Protein AF-J9EJH5-F1 (afdb_monomer)

Secondary structure (DSSP, 8-state):
-HHHHHHHHHHHHHHHHHHHT-----TT-SS--SS--SS-HHHHHHHHHHHHHHHHHHHTT-TTSSSTTS--HHHHHHHHHHHHHHHHTTTTT-PPP----TTTT-SS------HHHHHHHTT------TT----------

Solvent-accessible surface area (backbone atoms only — not comparable to full-atom values): 9315 Å² total; per-residue (Å²): 112,72,68,61,50,52,54,50,50,58,53,49,54,50,56,53,44,62,65,73,68,57,80,52,91,49,97,85,49,93,74,55,57,95,69,87,58,99,62,63,61,72,59,51,54,50,46,53,53,57,51,46,53,53,48,54,53,54,58,63,70,53,47,76,56,86,54,96,88,32,54,66,55,68,60,52,50,53,51,50,53,52,52,52,48,42,46,69,59,75,43,50,92,63,72,79,83,92,67,84,59,97,59,73,87,56,94,72,85,78,83,86,64,56,80,73,57,45,70,69,50,82,76,63,72,72,92,78,57,95,85,58,82,87,79,84,81,82,81,81,130

Nearest PDB structures (foldseek):
  4rdq-assembly1_A  TM=9.209E-01  e=1.100E-08  Gallus gallus
  5t5n-assembly1_A  TM=9.212E-01  e=5.556E-08  Gallus gallus
  9ctq-assembly1_D  TM=9.118E-01  e=2.030E-07  Homo sapiens
  8d1e-assembly1_D  TM=9.282E-01  e=2.230E-06  Homo sapiens

Radius of gyration: 32.33 Å; Cα contacts (8 Å, |Δi|>4): 39; chains: 1; bounding box: 58×34×91 Å

InterPro domains:
  IPR000615 Bestrophin [PTHR10736] (1-136)
  IPR021134 Bestrophin-like [PF01062] (1-90)

Foldseek 3Di:
DVLVVLVVVLVVVVVVVVVVVDQDPDPPDPDHDPDDDVDPVVSVVVNCVSVVVNVVVVCVVCLCDDDPNHDPVVVVVVVCVVVVCCCVPVVPPDDPDDDQDPCNPPPDDDDDDDPVVVVVVPPDPDCPDPPDDDDDDDDDD

Sequence (141 aa):
MYPQLIVLAVHTYFLVGAIARQFITSENAKNKSTLDMYLPVMTIIQFVFYMGWLKVAEAMLNPFGED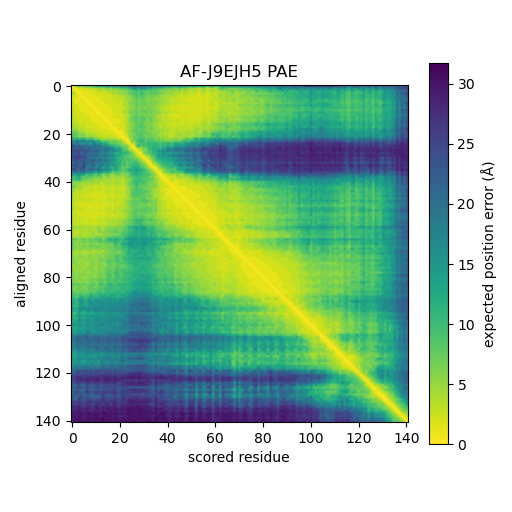DDDFECNFLLDKNLSVGITIVDDGCNKIPALLKDVFWSETQIEPLYSAESARGEYRLSGLTGSTQTFSMNFVFY

Structure (mmCIF, N/CA/C/O backbone):
data_AF-J9EJH5-F1
#
_entry.id   AF-J9EJH5-F1
#
loop_
_atom_site.group_PDB
_atom_site.id
_atom_site.type_symbol
_atom_site.label_atom_id
_atom_site.label_alt_id
_atom_site.label_comp_id
_atom_site.label_asym_id
_atom_site.label_entity_id
_atom_site.label_seq_id
_atom_site.pdbx_PDB_ins_code
_atom_site.Cartn_x
_atom_site.Cartn_y
_atom_site.Cartn_z
_atom_site.occupancy
_atom_site.B_iso_or_equiv
_atom_site.auth_seq_id
_atom_site.auth_comp_id
_atom_site.auth_asym_id
_atom_site.auth_atom_id
_atom_site.pdbx_PDB_model_num
ATOM 1 N N . MET A 1 1 ? -7.673 10.297 -18.592 1.00 79.12 1 MET A N 1
ATOM 2 C CA . MET A 1 1 ? -6.617 10.918 -19.425 1.00 79.12 1 MET A CA 1
ATOM 3 C C . MET A 1 1 ? -5.244 10.915 -18.751 1.00 79.12 1 MET A C 1
ATOM 5 O O . MET A 1 1 ? -4.304 10.449 -19.375 1.00 79.12 1 MET A O 1
ATOM 9 N N . TYR A 1 2 ? -5.100 11.382 -17.501 1.00 87.75 2 TYR A N 1
ATOM 10 C CA . TYR A 1 2 ? -3.784 11.497 -16.841 1.00 87.75 2 TYR A CA 1
ATOM 11 C C . TYR A 1 2 ? -3.050 10.153 -16.598 1.00 87.75 2 TYR A C 1
ATOM 13 O O . TYR A 1 2 ? -1.918 10.036 -17.064 1.00 87.75 2 TYR A O 1
ATOM 21 N N . PRO A 1 3 ? -3.668 9.099 -16.017 1.00 88.62 3 PRO A N 1
ATOM 22 C CA . PRO A 1 3 ? -2.977 7.813 -15.827 1.00 88.62 3 PRO A CA 1
ATOM 23 C C . PRO A 1 3 ? -2.596 7.145 -17.153 1.00 88.62 3 PRO A C 1
ATOM 25 O O . PRO A 1 3 ? -1.492 6.637 -17.317 1.00 88.62 3 PRO A O 1
ATOM 28 N N . GLN A 1 4 ? -3.489 7.230 -18.142 1.00 91.25 4 GLN A N 1
ATOM 29 C CA . GLN A 1 4 ? -3.271 6.687 -19.486 1.00 91.25 4 GLN A CA 1
ATOM 30 C C . GLN A 1 4 ? -2.053 7.322 -20.172 1.00 91.25 4 GLN A C 1
ATOM 32 O O . GLN A 1 4 ? -1.289 6.618 -20.826 1.00 91.25 4 GLN A O 1
ATOM 37 N N . LEU A 1 5 ? -1.845 8.635 -20.002 1.00 93.94 5 LEU A N 1
ATOM 38 C CA . LEU A 1 5 ? -0.694 9.339 -20.568 1.00 93.94 5 LEU A CA 1
ATOM 39 C C . LEU A 1 5 ? 0.624 8.880 -19.931 1.00 93.94 5 LEU A C 1
ATOM 41 O O . LEU A 1 5 ? 1.603 8.674 -20.643 1.00 93.94 5 LEU A O 1
ATOM 45 N N . ILE A 1 6 ? 0.646 8.699 -18.608 1.00 92.44 6 ILE A N 1
ATOM 46 C CA . ILE A 1 6 ? 1.840 8.254 -17.875 1.00 92.44 6 ILE A CA 1
ATOM 47 C C . ILE A 1 6 ? 2.208 6.826 -18.278 1.00 92.44 6 ILE A C 1
ATOM 49 O O . ILE A 1 6 ? 3.357 6.566 -18.633 1.00 92.44 6 ILE A O 1
ATOM 53 N N . VAL A 1 7 ? 1.226 5.920 -18.299 1.00 93.31 7 VAL A N 1
ATOM 54 C CA . VAL A 1 7 ? 1.421 4.533 -18.741 1.00 93.31 7 VAL A CA 1
ATOM 55 C C . VAL A 1 7 ? 1.966 4.511 -20.170 1.00 93.31 7 VAL A C 1
ATOM 57 O O . VAL A 1 7 ? 2.984 3.869 -20.423 1.00 93.31 7 VAL A O 1
ATOM 60 N N . LEU A 1 8 ? 1.362 5.270 -21.090 1.00 94.62 8 LEU A N 1
ATOM 61 C CA . LEU A 1 8 ? 1.818 5.354 -22.478 1.00 94.62 8 LEU A CA 1
ATOM 62 C C . LEU A 1 8 ? 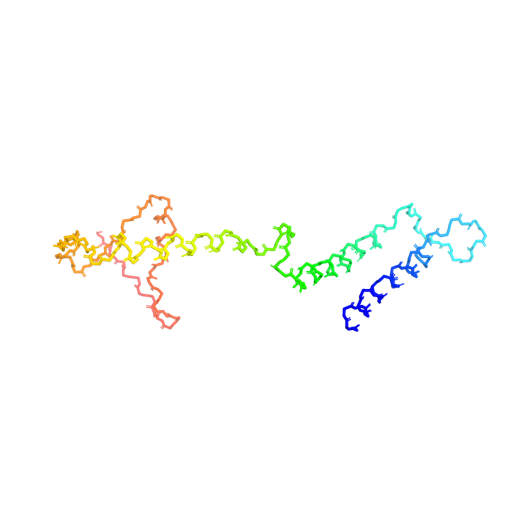3.251 5.896 -22.594 1.00 94.62 8 LEU A C 1
ATOM 64 O O . LEU A 1 8 ? 4.048 5.349 -23.356 1.00 94.62 8 LEU A O 1
ATOM 68 N N . ALA A 1 9 ? 3.593 6.949 -21.848 1.00 94.50 9 ALA A N 1
ATOM 69 C CA . ALA A 1 9 ? 4.919 7.561 -21.880 1.00 94.50 9 ALA A CA 1
ATOM 70 C C . ALA A 1 9 ? 6.012 6.586 -21.413 1.00 94.50 9 ALA A C 1
ATOM 72 O O . ALA A 1 9 ? 7.017 6.417 -22.107 1.00 94.50 9 ALA A O 1
ATOM 73 N N . VAL A 1 10 ? 5.795 5.896 -20.288 1.00 94.25 10 VAL A N 1
ATOM 74 C CA . VAL A 1 10 ? 6.750 4.917 -19.744 1.00 94.25 10 VAL A CA 1
ATOM 75 C C . VAL A 1 10 ? 6.914 3.730 -20.699 1.00 94.25 10 VAL A C 1
ATOM 77 O O . VAL A 1 10 ? 8.041 3.344 -21.014 1.00 94.25 10 VAL A O 1
ATOM 80 N N . HIS A 1 11 ? 5.817 3.199 -21.248 1.00 94.12 11 HIS A N 1
ATOM 81 C CA . HIS A 1 11 ? 5.882 2.079 -22.194 1.00 94.12 11 HIS A CA 1
ATOM 82 C C . HIS A 1 11 ? 6.568 2.469 -23.509 1.00 94.12 11 HIS A C 1
ATOM 84 O O . HIS A 1 11 ? 7.376 1.704 -24.033 1.00 94.12 11 HIS A O 1
ATOM 90 N N . THR A 1 12 ? 6.316 3.676 -24.024 1.00 94.62 12 THR A N 1
ATOM 91 C CA . THR A 1 12 ? 6.946 4.161 -25.263 1.00 94.62 12 THR A CA 1
ATOM 92 C C . THR A 1 12 ? 8.444 4.409 -25.071 1.00 94.62 12 THR A C 1
ATOM 94 O O . THR A 1 12 ? 9.239 4.055 -25.942 1.00 94.62 12 THR A O 1
ATOM 97 N N . TYR A 1 13 ? 8.853 4.951 -23.916 1.00 93.25 13 TYR A N 1
ATOM 98 C CA . TYR A 1 13 ? 10.265 5.122 -23.561 1.00 93.25 13 TYR A CA 1
ATOM 99 C C . TYR A 1 13 ? 11.023 3.791 -23.614 1.00 93.25 13 TYR A C 1
ATOM 101 O O . TYR A 1 13 ? 12.092 3.708 -24.225 1.00 93.25 13 TYR A O 1
ATOM 109 N N . PHE A 1 14 ? 10.450 2.732 -23.036 1.00 92.88 14 PHE A N 1
ATOM 110 C CA . PHE A 1 14 ? 11.069 1.409 -23.054 1.00 92.88 14 PHE A CA 1
ATOM 111 C C . PHE A 1 14 ? 10.970 0.704 -24.404 1.00 92.88 14 PHE A C 1
ATOM 113 O O . PHE A 1 14 ? 11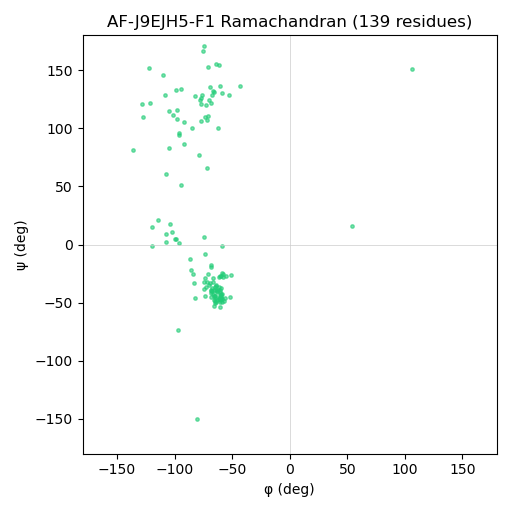.916 0.013 -24.767 1.00 92.88 14 PHE A O 1
ATOM 120 N N . LEU A 1 15 ? 9.909 0.922 -25.185 1.00 93.06 15 LEU A N 1
ATOM 121 C CA . LEU A 1 15 ? 9.796 0.396 -26.549 1.00 93.06 15 LEU A CA 1
ATOM 122 C C . LEU A 1 15 ? 10.923 0.929 -27.446 1.00 93.06 15 LEU A C 1
ATOM 124 O O . LEU A 1 15 ? 11.627 0.159 -28.098 1.00 93.06 15 LEU A O 1
ATOM 128 N N . VAL A 1 16 ? 11.134 2.248 -27.443 1.00 93.56 16 VAL A N 1
ATOM 129 C CA . VAL A 1 16 ? 12.219 2.881 -28.207 1.00 93.56 16 VAL A CA 1
ATOM 130 C C . VAL A 1 16 ? 13.579 2.501 -27.618 1.00 93.56 16 VAL A C 1
ATOM 132 O O . VAL A 1 16 ? 14.502 2.171 -28.362 1.00 93.56 16 VAL A O 1
ATOM 135 N N . GLY A 1 17 ? 13.704 2.486 -26.288 1.00 87.94 17 GLY A N 1
ATOM 136 C CA . GLY A 1 17 ? 14.926 2.092 -25.587 1.00 87.94 17 GLY A CA 1
ATOM 137 C C . GLY A 1 17 ? 15.354 0.649 -25.864 1.00 87.94 17 GLY A C 1
ATOM 138 O O . GLY A 1 17 ? 16.549 0.395 -26.004 1.00 87.94 17 GLY A O 1
ATOM 139 N N . ALA A 1 18 ? 14.405 -0.278 -26.007 1.00 86.75 18 ALA A N 1
ATOM 140 C CA . ALA A 1 18 ? 14.672 -1.679 -26.318 1.00 86.75 18 ALA A CA 1
ATOM 141 C C . ALA A 1 18 ? 15.316 -1.854 -27.697 1.00 86.75 18 ALA A C 1
ATOM 143 O O . ALA A 1 18 ? 16.174 -2.716 -27.844 1.00 86.75 18 ALA A O 1
ATOM 144 N N . ILE A 1 19 ? 14.955 -1.023 -28.680 1.00 86.88 19 ILE A N 1
ATOM 145 C CA . ILE A 1 19 ? 15.559 -1.035 -30.021 1.00 86.88 19 ILE A CA 1
ATOM 146 C C . ILE A 1 19 ? 16.879 -0.252 -30.018 1.00 86.88 19 ILE A C 1
ATOM 148 O O . ILE A 1 19 ? 17.889 -0.722 -30.534 1.00 86.88 19 ILE A O 1
ATOM 152 N N . ALA A 1 20 ? 16.891 0.936 -29.409 1.00 85.88 20 ALA A N 1
ATOM 153 C CA . ALA A 1 20 ? 18.026 1.855 -29.456 1.00 85.88 20 ALA A CA 1
ATOM 154 C C . ALA A 1 20 ? 19.242 1.392 -28.637 1.00 85.88 20 ALA A C 1
ATOM 156 O O . ALA A 1 20 ? 20.361 1.808 -28.925 1.00 85.88 20 ALA A O 1
ATOM 157 N N . ARG A 1 21 ? 19.040 0.561 -27.606 1.00 82.75 21 ARG A N 1
ATOM 158 C CA . ARG A 1 21 ? 20.103 0.096 -26.696 1.00 82.75 21 ARG A CA 1
ATOM 159 C C . ARG A 1 21 ? 20.554 -1.341 -26.960 1.00 82.75 21 ARG A C 1
ATOM 161 O O . ARG A 1 21 ? 21.164 -1.950 -26.085 1.00 82.75 21 ARG A O 1
ATOM 168 N N . GLN A 1 22 ? 20.255 -1.883 -28.141 1.00 82.00 22 GLN A N 1
ATOM 169 C CA . GLN A 1 22 ? 20.838 -3.146 -28.594 1.00 82.00 22 GLN A CA 1
ATOM 170 C C . GLN A 1 22 ? 22.333 -2.961 -28.881 1.00 82.00 22 GLN A C 1
ATOM 172 O O . GLN A 1 22 ? 22.734 -1.990 -29.528 1.00 82.00 22 GLN A O 1
ATOM 177 N N . PHE A 1 23 ? 23.163 -3.899 -28.425 1.00 75.12 23 PHE A N 1
ATOM 178 C CA . PHE A 1 23 ? 24.583 -3.919 -28.767 1.00 75.12 23 PHE A CA 1
ATOM 179 C C . PHE A 1 23 ? 24.759 -4.476 -30.186 1.00 75.12 23 PHE A C 1
ATOM 181 O O . PHE A 1 23 ? 24.276 -5.560 -30.504 1.00 75.12 23 PHE A O 1
ATOM 188 N N . ILE A 1 24 ? 25.415 -3.717 -31.069 1.00 70.31 24 ILE A N 1
ATOM 189 C CA . ILE A 1 24 ? 25.636 -4.120 -32.465 1.00 70.31 24 ILE A CA 1
ATOM 190 C C . ILE A 1 24 ? 26.981 -4.856 -32.569 1.00 70.31 24 ILE A C 1
ATOM 192 O O . ILE A 1 24 ? 28.039 -4.224 -32.573 1.00 70.31 24 ILE A O 1
ATOM 196 N N . THR A 1 25 ? 26.934 -6.183 -32.712 1.00 64.31 25 THR A N 1
ATOM 197 C CA . THR A 1 25 ? 28.105 -7.073 -32.881 1.00 64.31 25 THR A CA 1
ATOM 198 C C . THR A 1 25 ? 28.397 -7.346 -34.367 1.00 64.31 25 THR A C 1
ATOM 200 O O . THR A 1 25 ? 28.487 -8.489 -34.804 1.00 64.31 25 THR A O 1
ATOM 203 N N . SER A 1 26 ? 28.502 -6.305 -35.201 1.00 62.50 26 SER A N 1
ATOM 204 C CA . SER A 1 26 ? 28.870 -6.463 -36.622 1.00 62.50 26 SER A CA 1
ATOM 205 C C . SER A 1 26 ? 30.289 -5.954 -36.879 1.00 62.50 26 SER A C 1
ATOM 207 O O . SER A 1 26 ? 30.611 -4.821 -36.524 1.00 62.50 26 SER A O 1
ATOM 209 N N . GLU A 1 27 ? 31.132 -6.771 -37.523 1.00 60.69 27 GLU A N 1
ATOM 210 C CA . GLU A 1 27 ? 32.540 -6.446 -37.825 1.00 60.69 27 GLU A CA 1
ATOM 211 C C . GLU A 1 27 ? 32.719 -5.182 -38.687 1.00 60.69 27 GLU A C 1
ATOM 213 O O . GLU A 1 27 ? 33.751 -4.527 -38.587 1.00 60.69 27 GLU A O 1
ATOM 218 N N . ASN A 1 28 ? 31.705 -4.794 -39.472 1.00 60.97 28 ASN A N 1
ATOM 219 C CA . ASN A 1 28 ? 31.743 -3.639 -40.381 1.00 60.97 28 ASN A CA 1
ATOM 220 C C . ASN A 1 28 ? 30.904 -2.433 -39.903 1.00 60.97 28 ASN A C 1
ATOM 222 O O . ASN A 1 28 ? 30.699 -1.479 -40.658 1.00 60.97 28 ASN A O 1
ATOM 226 N N . ALA A 1 29 ? 30.380 -2.450 -38.671 1.00 62.28 29 ALA A N 1
ATOM 227 C CA . ALA A 1 29 ? 29.560 -1.353 -38.156 1.00 62.28 29 ALA A CA 1
ATOM 228 C C . ALA A 1 29 ? 30.416 -0.191 -37.618 1.00 62.28 29 ALA A C 1
ATOM 230 O O . ALA A 1 29 ? 31.259 -0.372 -36.743 1.00 62.28 29 ALA A O 1
ATOM 231 N N . LYS A 1 30 ? 30.138 1.037 -38.088 1.00 59.34 30 LYS A N 1
ATOM 232 C CA . LYS A 1 30 ? 30.798 2.278 -37.620 1.00 59.34 30 LYS A CA 1
ATOM 233 C C . LYS A 1 30 ? 30.608 2.557 -36.119 1.00 59.34 30 LYS A C 1
ATOM 235 O O . LYS A 1 30 ? 31.470 3.187 -35.521 1.00 59.34 30 LYS A O 1
ATOM 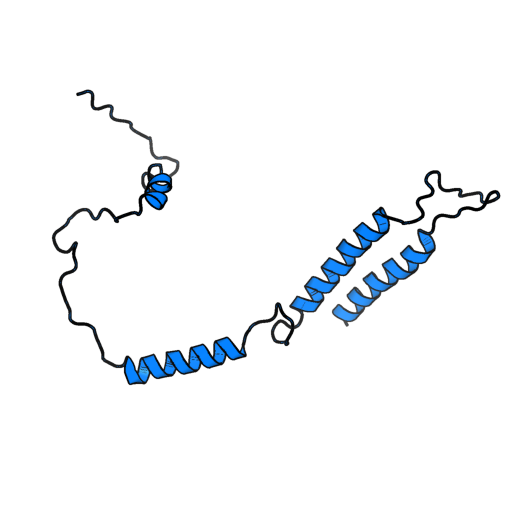240 N N . ASN A 1 31 ? 29.513 2.079 -35.521 1.00 61.50 31 ASN A N 1
ATOM 241 C CA . ASN A 1 31 ? 29.185 2.242 -34.098 1.00 61.50 31 ASN A CA 1
ATOM 242 C C . ASN A 1 31 ? 29.361 0.917 -33.345 1.00 61.50 31 ASN A C 1
ATOM 244 O O . ASN A 1 31 ? 28.402 0.363 -32.806 1.00 61.50 31 ASN A O 1
ATOM 248 N N . LYS A 1 32 ? 30.581 0.374 -33.349 1.00 60.97 32 LYS A N 1
ATOM 249 C CA . LYS A 1 32 ? 30.910 -0.817 -32.562 1.00 60.97 32 LYS A CA 1
ATOM 250 C C . LYS A 1 32 ? 30.916 -0.452 -31.076 1.00 60.97 32 LYS A C 1
ATOM 252 O O . LYS A 1 32 ? 31.636 0.459 -30.668 1.00 60.97 32 LYS A O 1
ATOM 257 N N . SER A 1 33 ? 30.123 -1.157 -30.271 1.00 61.72 33 SER A N 1
ATOM 258 C CA . SER A 1 33 ? 30.182 -1.008 -28.814 1.00 61.72 33 SER A CA 1
ATOM 259 C C . SER A 1 33 ? 31.540 -1.504 -28.314 1.00 61.72 33 SER A C 1
ATOM 261 O O . SER A 1 33 ? 31.980 -2.591 -28.686 1.00 61.72 33 SER A O 1
ATOM 263 N N . THR A 1 34 ? 32.220 -0.715 -27.480 1.00 59.38 34 THR A N 1
ATOM 264 C CA . THR A 1 34 ? 33.491 -1.102 -26.838 1.00 59.38 34 THR A CA 1
ATOM 265 C C . THR A 1 34 ? 33.310 -2.213 -25.806 1.00 59.38 34 THR A C 1
ATOM 267 O O . THR A 1 34 ? 34.271 -2.899 -25.468 1.00 59.38 34 THR A O 1
ATOM 270 N N . LEU A 1 35 ? 32.080 -2.399 -25.324 1.00 59.12 35 LEU A N 1
ATOM 271 C CA . LEU A 1 35 ? 31.698 -3.400 -24.343 1.00 59.12 35 LEU A CA 1
ATOM 272 C C . LEU A 1 35 ? 30.513 -4.187 -24.914 1.00 59.12 35 LEU A C 1
ATOM 274 O O . LEU A 1 35 ? 29.423 -3.637 -25.085 1.00 59.12 35 LEU A O 1
ATOM 278 N N . ASP A 1 36 ? 30.759 -5.447 -25.273 1.00 61.72 36 ASP A N 1
ATOM 279 C CA . ASP A 1 36 ? 29.745 -6.376 -25.776 1.00 61.72 36 ASP A CA 1
ATOM 280 C C . ASP A 1 36 ? 29.255 -7.228 -24.603 1.00 61.72 36 ASP A C 1
ATOM 282 O O . ASP A 1 36 ? 29.895 -8.199 -24.195 1.00 61.72 36 ASP A O 1
ATOM 286 N N . MET A 1 37 ? 28.167 -6.787 -23.975 1.00 64.44 37 MET A N 1
ATOM 287 C CA . MET A 1 37 ? 27.496 -7.552 -22.934 1.00 64.44 37 MET A CA 1
ATOM 288 C C . MET A 1 37 ? 26.225 -8.128 -23.547 1.00 64.44 37 MET A C 1
ATOM 290 O O . MET A 1 37 ? 25.313 -7.378 -23.881 1.00 64.44 37 MET A O 1
ATOM 294 N N . TYR A 1 38 ? 26.147 -9.458 -23.650 1.00 71.25 38 TYR A N 1
ATOM 295 C CA . TYR A 1 38 ? 24.973 -10.173 -24.179 1.00 71.25 38 TYR A CA 1
ATOM 296 C C . TYR A 1 38 ? 23.657 -9.744 -23.500 1.00 71.25 38 TYR A C 1
ATOM 298 O O . TYR A 1 38 ? 22.583 -9.815 -24.090 1.00 71.25 38 TYR A O 1
ATOM 306 N N . LEU A 1 39 ? 23.746 -9.263 -22.256 1.00 75.88 39 LEU A N 1
ATOM 307 C CA . LEU A 1 39 ? 22.625 -8.782 -21.462 1.00 75.88 39 LEU A CA 1
ATOM 308 C C . LEU A 1 39 ? 22.833 -7.311 -21.047 1.00 75.88 39 LEU A C 1
ATOM 310 O O . LEU A 1 39 ? 23.800 -7.012 -20.349 1.00 75.88 39 LEU A O 1
ATOM 314 N N . PRO A 1 40 ? 21.934 -6.370 -21.392 1.00 82.94 40 PRO A N 1
ATOM 315 C CA . PRO A 1 40 ? 22.091 -4.958 -21.044 1.00 82.94 40 PRO A CA 1
ATOM 316 C C . PRO A 1 40 ? 21.710 -4.683 -19.576 1.00 82.94 40 PRO A C 1
ATOM 318 O O . PRO A 1 40 ? 20.648 -4.128 -19.290 1.00 82.94 40 PRO A O 1
ATOM 321 N N . VAL A 1 41 ? 22.596 -5.036 -18.634 1.00 85.31 41 VAL A N 1
ATOM 322 C CA . VAL A 1 41 ? 22.366 -4.938 -17.173 1.00 85.31 41 VAL A CA 1
ATOM 323 C C . VAL A 1 41 ? 21.882 -3.547 -16.742 1.00 85.31 41 VAL A C 1
ATOM 325 O O . VAL A 1 41 ? 20.902 -3.433 -16.011 1.00 85.31 41 VAL A O 1
ATOM 328 N N . MET A 1 42 ? 22.505 -2.474 -17.239 1.00 85.50 42 MET A N 1
ATOM 329 C CA . MET A 1 42 ? 22.114 -1.103 -16.874 1.00 85.50 42 MET A CA 1
ATOM 330 C C . MET A 1 42 ? 20.703 -0.734 -17.350 1.00 85.50 42 MET A C 1
ATOM 332 O O . MET A 1 42 ? 19.969 -0.049 -16.639 1.00 85.50 42 MET A O 1
ATOM 336 N N . THR A 1 43 ? 20.291 -1.211 -18.527 1.00 87.44 43 THR A N 1
ATOM 337 C CA . THR A 1 43 ? 18.933 -0.984 -19.045 1.00 87.44 43 THR A CA 1
ATOM 338 C C . THR A 1 43 ? 17.899 -1.774 -18.247 1.00 87.44 43 THR A C 1
ATOM 340 O O . THR A 1 43 ? 16.811 -1.261 -18.011 1.00 87.44 43 THR A O 1
ATOM 343 N N . ILE A 1 44 ? 18.245 -2.977 -17.777 1.00 90.00 44 ILE A N 1
ATOM 344 C CA . ILE A 1 44 ? 17.375 -3.792 -16.917 1.00 90.00 44 ILE A CA 1
ATOM 345 C C . ILE A 1 44 ? 17.166 -3.118 -15.560 1.00 90.00 44 ILE A C 1
ATOM 347 O O . ILE A 1 44 ? 16.032 -3.009 -15.106 1.00 90.00 44 ILE A O 1
ATOM 351 N N . ILE A 1 45 ? 18.227 -2.596 -14.939 1.00 92.81 45 ILE A N 1
ATOM 352 C CA . ILE A 1 45 ? 18.108 -1.850 -13.678 1.00 92.81 45 ILE A CA 1
ATOM 353 C C . ILE A 1 45 ? 17.198 -0.628 -13.866 1.00 92.81 45 ILE A C 1
ATOM 355 O O . ILE A 1 45 ? 16.283 -0.409 -13.075 1.00 92.81 45 ILE A O 1
ATOM 359 N N . GLN A 1 46 ? 17.391 0.142 -14.943 1.00 91.44 46 GLN A N 1
ATOM 360 C CA . GLN A 1 46 ? 16.512 1.274 -15.258 1.00 91.44 46 GLN A CA 1
ATOM 361 C C . GLN A 1 46 ? 15.060 0.836 -15.484 1.00 91.44 46 GLN A C 1
ATOM 363 O O . GLN A 1 46 ? 14.145 1.506 -15.013 1.00 91.44 46 GLN A O 1
ATOM 368 N N . PHE A 1 47 ? 14.840 -0.288 -16.167 1.00 93.38 47 PHE A N 1
ATOM 369 C CA . PHE A 1 47 ? 13.508 -0.850 -16.365 1.00 93.38 47 PHE A CA 1
ATOM 370 C C . PHE A 1 47 ? 12.819 -1.154 -15.036 1.00 93.38 47 PHE A C 1
ATOM 372 O O . PHE A 1 47 ? 11.703 -0.690 -14.823 1.00 93.38 47 PHE A O 1
ATOM 379 N N . VAL A 1 48 ? 13.501 -1.847 -14.119 1.00 94.88 48 VAL A N 1
ATOM 380 C CA . VAL A 1 48 ? 12.956 -2.170 -12.793 1.00 94.88 48 VAL A CA 1
ATOM 381 C C . VAL A 1 48 ? 12.583 -0.904 -12.021 1.00 94.88 48 VAL A C 1
ATOM 383 O O . VAL A 1 48 ? 11.498 -0.853 -11.455 1.00 94.88 48 VAL A O 1
ATOM 386 N N . PHE A 1 49 ? 13.412 0.143 -12.042 1.00 94.06 49 PHE A N 1
ATOM 387 C CA . PHE A 1 49 ? 13.089 1.391 -11.342 1.00 94.06 49 PHE A CA 1
ATOM 388 C C . PHE A 1 49 ? 11.869 2.114 -11.924 1.00 94.06 49 PHE A C 1
ATOM 390 O O . PHE A 1 49 ? 10.945 2.439 -11.184 1.00 94.06 49 PHE A O 1
ATOM 397 N N . TYR A 1 50 ? 11.837 2.373 -13.234 1.00 93.62 50 TYR A N 1
ATOM 398 C CA . TYR A 1 50 ? 10.747 3.158 -13.826 1.00 93.62 50 TYR A CA 1
ATOM 399 C C . TYR A 1 50 ? 9.436 2.367 -13.936 1.00 93.62 50 TYR A C 1
ATOM 401 O O . TYR A 1 50 ? 8.373 2.933 -13.690 1.00 93.62 50 TYR A O 1
ATOM 409 N N . MET A 1 51 ? 9.486 1.072 -14.270 1.00 94.50 51 MET A N 1
ATOM 410 C CA . MET A 1 51 ? 8.284 0.227 -14.270 1.00 94.50 51 MET A CA 1
ATOM 411 C C . MET A 1 51 ? 7.830 -0.096 -12.852 1.00 94.50 51 MET A C 1
ATOM 413 O O . MET A 1 51 ? 6.631 -0.104 -12.601 1.00 94.50 51 MET A O 1
ATOM 417 N N . GLY A 1 52 ? 8.761 -0.305 -11.920 1.00 94.31 52 GLY A N 1
ATOM 418 C CA . GLY A 1 52 ? 8.444 -0.483 -10.506 1.00 94.31 52 GLY A CA 1
ATOM 419 C C . GLY A 1 52 ? 7.732 0.740 -9.937 1.00 94.31 52 GLY A C 1
ATOM 420 O O . GLY A 1 52 ? 6.678 0.603 -9.328 1.00 94.31 52 GLY A O 1
ATOM 421 N N . TRP A 1 53 ? 8.229 1.948 -10.217 1.00 94.31 53 TRP A N 1
ATOM 422 C CA . TRP A 1 53 ? 7.565 3.176 -9.775 1.00 94.31 53 TRP A CA 1
ATOM 423 C C . TRP A 1 53 ? 6.174 3.347 -10.403 1.00 94.31 53 TRP A C 1
ATOM 425 O O . TRP A 1 53 ? 5.226 3.709 -9.707 1.00 94.31 53 TRP A O 1
ATOM 435 N N . LEU A 1 54 ? 6.018 3.022 -11.693 1.00 94.88 54 LEU A N 1
ATOM 436 C CA . LEU A 1 54 ? 4.705 3.009 -12.341 1.00 94.88 54 LEU A CA 1
ATOM 437 C C . LEU A 1 54 ? 3.748 2.019 -11.659 1.00 94.88 54 LEU A C 1
ATOM 439 O O . LEU A 1 54 ? 2.596 2.365 -11.418 1.00 94.88 54 LEU A O 1
ATOM 443 N N . LYS A 1 55 ? 4.229 0.817 -11.322 1.00 91.81 55 LYS A N 1
ATOM 444 C CA . LYS A 1 55 ? 3.434 -0.235 -10.680 1.00 91.81 55 LYS A CA 1
ATOM 445 C C . LYS A 1 55 ? 3.020 0.116 -9.255 1.00 91.81 55 LYS A C 1
ATOM 447 O O . LYS A 1 55 ? 1.880 -0.141 -8.899 1.00 91.81 55 LYS A O 1
ATOM 452 N N . VAL A 1 56 ? 3.881 0.778 -8.481 1.00 92.81 56 VAL A N 1
ATOM 453 C CA . VAL A 1 56 ? 3.508 1.310 -7.156 1.00 92.81 56 VAL A CA 1
ATOM 454 C C . VAL A 1 56 ? 2.375 2.330 -7.282 1.00 92.81 56 VAL A C 1
ATOM 456 O O . VAL A 1 56 ? 1.406 2.277 -6.533 1.00 92.81 56 VAL A O 1
ATOM 459 N N . ALA A 1 57 ? 2.462 3.245 -8.252 1.00 91.25 57 ALA A N 1
ATOM 460 C CA . ALA A 1 57 ? 1.401 4.224 -8.482 1.00 91.25 57 ALA A CA 1
ATOM 461 C C . ALA A 1 57 ? 0.091 3.576 -8.970 1.00 91.25 57 ALA A C 1
ATOM 463 O O . ALA A 1 57 ? -0.984 4.081 -8.661 1.00 91.25 57 ALA A O 1
ATOM 464 N N . GLU A 1 58 ? 0.181 2.482 -9.730 1.00 90.19 58 GLU A N 1
ATOM 465 C CA . GLU A 1 58 ? -0.971 1.697 -10.187 1.00 90.19 58 GLU A CA 1
ATOM 466 C C . GLU A 1 58 ? -1.651 0.965 -9.022 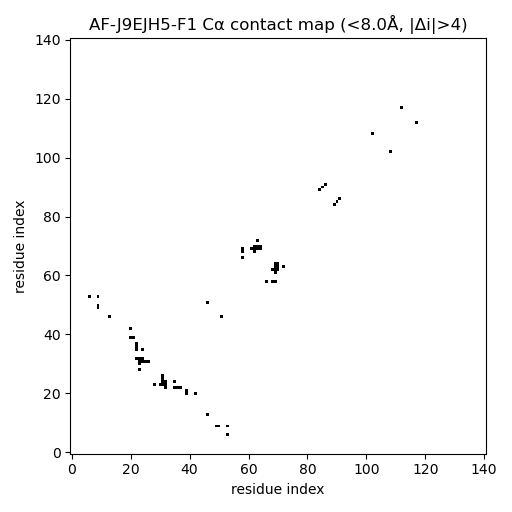1.00 90.19 58 GLU A C 1
ATOM 468 O O . GLU A 1 58 ? -2.865 1.078 -8.893 1.00 90.19 58 GLU A O 1
ATOM 473 N N . ALA A 1 59 ? -0.879 0.325 -8.137 1.00 88.50 59 ALA A N 1
ATOM 474 C CA . ALA A 1 59 ? -1.397 -0.323 -6.929 1.00 88.50 59 ALA A CA 1
ATOM 475 C C . ALA A 1 59 ? -2.109 0.686 -6.008 1.00 88.50 59 ALA A C 1
ATOM 477 O O . ALA A 1 59 ? -3.223 0.468 -5.554 1.00 88.50 59 ALA A O 1
ATOM 478 N N . MET A 1 60 ? -1.531 1.877 -5.819 1.00 87.56 60 MET A N 1
ATOM 479 C CA . MET A 1 60 ? -2.152 2.927 -4.998 1.00 87.56 60 MET A CA 1
ATOM 480 C C . MET A 1 60 ? -3.350 3.626 -5.661 1.00 87.56 60 MET A C 1
ATOM 482 O O . MET A 1 60 ? -4.008 4.448 -5.018 1.00 87.56 60 MET A O 1
ATOM 486 N N . LEU A 1 61 ? -3.624 3.370 -6.945 1.00 89.44 61 LEU A N 1
ATOM 487 C CA . LEU A 1 61 ? -4.713 4.040 -7.655 1.00 89.44 61 LEU A CA 1
ATOM 488 C C . LEU A 1 61 ? -6.084 3.580 -7.145 1.00 89.44 61 LEU A C 1
ATOM 490 O O . LEU A 1 61 ? -7.021 4.381 -7.128 1.00 89.44 61 LEU A O 1
ATOM 494 N N . ASN A 1 62 ? -6.195 2.314 -6.736 1.00 91.06 62 ASN A N 1
ATOM 495 C CA . ASN A 1 62 ? -7.411 1.744 -6.174 1.00 91.06 62 ASN A CA 1
ATOM 496 C C . ASN A 1 62 ? -7.102 0.880 -4.937 1.00 91.06 62 ASN A C 1
ATOM 498 O O . ASN A 1 62 ? -7.110 -0.336 -5.053 1.00 91.06 62 ASN A O 1
ATOM 502 N N . PRO A 1 63 ? -6.927 1.488 -3.751 1.00 90.75 63 PRO A N 1
ATOM 503 C CA . PRO A 1 63 ? -6.540 0.777 -2.527 1.00 90.75 63 PRO A CA 1
ATOM 504 C C . PRO A 1 63 ? -7.673 -0.063 -1.895 1.00 90.75 63 PRO A C 1
ATOM 506 O O . PRO A 1 63 ? -7.555 -0.520 -0.761 1.00 90.75 63 PRO A O 1
ATOM 509 N N . PHE A 1 64 ? -8.822 -0.167 -2.568 1.00 91.69 64 PHE A N 1
ATOM 510 C CA . PHE A 1 64 ? -10.015 -0.902 -2.127 1.00 91.69 64 PHE A CA 1
ATOM 511 C C . PHE A 1 64 ? -10.311 -2.099 -3.043 1.00 91.69 64 PHE A C 1
ATOM 513 O O . PHE A 1 64 ? -11.468 -2.504 -3.172 1.00 91.69 64 PHE A O 1
ATOM 520 N N . GLY A 1 65 ? -9.305 -2.573 -3.778 1.00 89.69 65 GLY A N 1
ATOM 521 C CA . GLY A 1 65 ? -9.408 -3.767 -4.602 1.00 89.69 65 GLY A CA 1
ATOM 522 C C . GLY A 1 65 ? -9.240 -5.052 -3.789 1.00 89.69 65 GLY A C 1
ATOM 523 O O . GLY A 1 65 ? -9.621 -5.130 -2.622 1.00 89.69 65 GLY A O 1
ATOM 524 N N . GLU A 1 66 ? -8.715 -6.071 -4.464 1.00 90.69 66 GLU A N 1
ATOM 525 C CA . GLU A 1 66 ? -8.391 -7.385 -3.898 1.00 90.69 66 GLU A CA 1
ATOM 526 C C . GLU A 1 66 ? -6.887 -7.693 -4.027 1.00 90.69 66 GLU A C 1
ATOM 528 O O . GLU A 1 66 ? -6.491 -8.852 -3.916 1.00 90.69 66 GLU A O 1
ATOM 533 N N . ASP A 1 67 ? -6.050 -6.688 -4.316 1.00 89.56 67 ASP A N 1
ATOM 534 C CA . ASP A 1 67 ? -4.603 -6.886 -4.380 1.00 89.56 67 ASP A CA 1
ATOM 535 C C . ASP A 1 67 ? -4.041 -7.113 -2.963 1.00 89.56 67 ASP A C 1
ATOM 537 O O . ASP A 1 67 ? -4.585 -6.626 -1.974 1.00 89.56 67 ASP A O 1
ATOM 541 N N . ASP A 1 68 ? -2.918 -7.830 -2.855 1.00 89.25 68 ASP A N 1
ATOM 542 C CA . ASP A 1 68 ? -2.333 -8.229 -1.560 1.00 89.25 68 ASP A CA 1
ATOM 543 C C . ASP A 1 68 ? -1.993 -7.039 -0.630 1.00 89.25 68 ASP A C 1
ATOM 545 O O . ASP A 1 68 ? -1.935 -7.199 0.589 1.00 89.25 68 ASP A O 1
ATOM 549 N N . ASP A 1 69 ? -1.751 -5.854 -1.202 1.00 89.56 69 ASP A N 1
ATOM 550 C CA . ASP A 1 69 ? -1.405 -4.619 -0.481 1.00 89.56 69 ASP A CA 1
ATOM 551 C C . ASP A 1 69 ? -2.612 -3.667 -0.287 1.00 89.56 69 ASP A C 1
ATOM 553 O O . ASP A 1 69 ? -2.445 -2.549 0.219 1.00 89.56 69 ASP A O 1
ATOM 557 N N . ASP A 1 70 ? -3.821 -4.075 -0.690 1.00 93.62 70 ASP A N 1
ATOM 558 C CA . ASP A 1 70 ? -5.044 -3.285 -0.524 1.00 93.62 70 ASP A CA 1
ATOM 559 C C . ASP A 1 70 ? -5.560 -3.298 0.922 1.00 93.62 70 ASP A C 1
ATOM 561 O O . ASP A 1 70 ? -5.155 -4.081 1.787 1.00 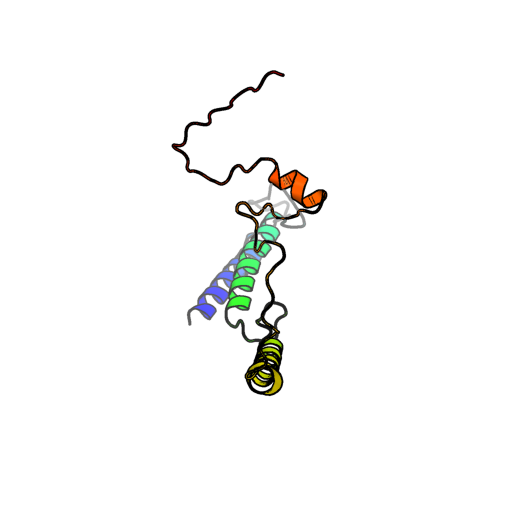93.62 70 ASP A O 1
ATOM 565 N N . PHE A 1 71 ? -6.488 -2.388 1.226 1.00 91.94 71 PHE A N 1
ATOM 566 C CA . PHE A 1 71 ? -7.127 -2.382 2.532 1.00 91.94 71 PHE A CA 1
ATOM 567 C C . PHE A 1 71 ? -8.010 -3.616 2.733 1.00 91.94 71 PHE A C 1
ATOM 569 O O . PHE A 1 71 ? -8.964 -3.851 1.995 1.00 91.94 71 PHE A O 1
ATOM 576 N N . GLU A 1 72 ? -7.792 -4.302 3.856 1.00 93.94 72 GLU A N 1
ATOM 577 C CA . GLU A 1 72 ? -8.625 -5.404 4.349 1.00 93.94 72 GLU A CA 1
ATOM 578 C C . GLU A 1 72 ? -9.988 -4.912 4.877 1.00 93.94 72 GLU A C 1
ATOM 580 O O . GLU A 1 72 ? -10.305 -4.955 6.073 1.00 93.94 72 GLU A O 1
ATOM 585 N N . CYS A 1 73 ? -10.819 -4.379 3.981 1.00 94.50 73 CYS A N 1
ATOM 586 C CA . CYS A 1 73 ? -12.095 -3.757 4.325 1.00 94.50 73 CYS A CA 1
ATOM 587 C C . CYS A 1 73 ? -13.095 -4.744 4.931 1.00 94.50 73 CYS A C 1
ATOM 589 O O . CYS A 1 73 ? -13.823 -4.365 5.850 1.00 94.50 73 CYS A O 1
ATOM 591 N N . ASN A 1 74 ? -13.107 -5.997 4.467 1.00 93.00 74 ASN A N 1
ATOM 592 C CA . ASN A 1 74 ? -13.986 -7.039 5.005 1.00 93.00 74 ASN A CA 1
ATOM 593 C C . ASN A 1 74 ? -13.680 -7.297 6.485 1.00 93.00 74 ASN A C 1
ATOM 595 O O . ASN A 1 74 ? -14.576 -7.244 7.326 1.00 93.00 74 ASN A O 1
ATOM 599 N N . PHE A 1 75 ? -12.395 -7.442 6.823 1.00 95.38 75 PHE A N 1
ATOM 600 C CA . PHE A 1 75 ? -11.958 -7.584 8.209 1.00 95.38 75 PHE A CA 1
ATOM 601 C C . PHE A 1 75 ? -12.348 -6.372 9.061 1.00 95.38 75 PHE A C 1
ATOM 603 O O . PHE A 1 75 ? -12.853 -6.521 10.176 1.00 95.38 75 PHE A O 1
ATOM 610 N N . LEU A 1 76 ? -12.132 -5.155 8.551 1.00 96.56 76 LEU A N 1
ATOM 611 C CA . LEU A 1 76 ? -12.490 -3.937 9.278 1.00 96.56 76 LEU A CA 1
ATOM 612 C C . LEU A 1 76 ? -13.996 -3.840 9.532 1.00 96.56 76 LEU A C 1
ATOM 614 O O . LEU A 1 76 ? -14.396 -3.414 10.619 1.00 96.56 76 LEU A O 1
ATOM 618 N N . LEU A 1 77 ? -14.819 -4.237 8.563 1.00 96.88 77 LEU A N 1
ATOM 619 C CA . LEU A 1 77 ? -16.271 -4.243 8.685 1.00 96.88 77 LEU A CA 1
ATOM 620 C C . LEU A 1 77 ? -16.728 -5.239 9.757 1.00 96.88 77 LEU A C 1
ATOM 622 O O . LEU A 1 77 ? -17.436 -4.841 10.685 1.00 96.88 77 LEU A O 1
ATOM 626 N N . ASP A 1 78 ? -16.248 -6.479 9.693 1.00 97.56 78 ASP A N 1
ATOM 627 C CA . ASP A 1 78 ? -16.586 -7.530 10.656 1.00 97.56 78 ASP A CA 1
ATOM 628 C C . ASP A 1 78 ? -16.143 -7.157 12.075 1.00 97.56 78 ASP A C 1
ATOM 630 O O . ASP A 1 78 ? -16.921 -7.237 13.031 1.00 97.56 78 ASP A O 1
ATOM 634 N N . LYS A 1 79 ? -14.909 -6.657 12.218 1.00 97.75 79 LYS A N 1
ATOM 635 C CA . LYS A 1 79 ? -14.365 -6.198 13.500 1.00 97.75 79 LYS A CA 1
ATOM 636 C C . LYS A 1 79 ? -15.192 -5.053 14.073 1.00 97.75 79 LYS A C 1
ATOM 638 O O . LYS A 1 79 ? -15.497 -5.053 15.263 1.00 97.75 79 LYS A O 1
ATOM 643 N N . ASN A 1 80 ? -15.517 -4.045 13.265 1.00 97.44 80 ASN A N 1
ATOM 644 C CA . ASN A 1 80 ? -16.257 -2.881 13.746 1.00 97.44 80 ASN A CA 1
ATOM 645 C C . ASN A 1 80 ? -17.690 -3.243 14.133 1.00 97.44 80 ASN A C 1
ATOM 647 O O . ASN A 1 80 ? -18.167 -2.762 15.159 1.00 97.44 80 ASN A O 1
ATOM 651 N N . LEU A 1 81 ? -18.353 -4.107 13.361 1.00 97.50 81 LEU A N 1
ATOM 652 C CA . LEU A 1 81 ? -19.696 -4.574 13.684 1.00 97.50 81 LEU A CA 1
ATOM 653 C C . LEU A 1 81 ? -19.698 -5.397 14.976 1.00 97.50 81 LEU A C 1
ATOM 655 O O . LEU A 1 81 ? -20.485 -5.113 15.877 1.00 97.50 81 LEU 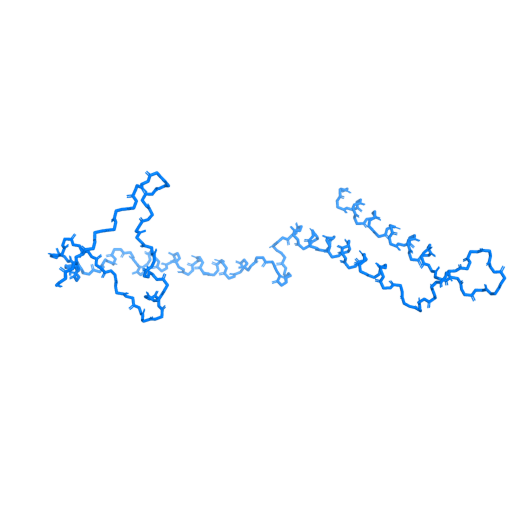A O 1
ATOM 659 N N . SER A 1 82 ? -18.783 -6.363 15.099 1.00 96.94 82 SER A N 1
ATOM 660 C CA . SER A 1 82 ? -18.668 -7.198 16.296 1.00 96.94 82 SER A CA 1
ATOM 661 C C . SER A 1 82 ? -18.360 -6.363 17.538 1.00 96.94 82 SER A C 1
ATOM 663 O O . SER A 1 82 ? -19.116 -6.413 18.504 1.00 96.94 82 SER A O 1
ATOM 665 N N . VAL A 1 83 ? -17.304 -5.543 17.503 1.00 96.69 83 VAL A N 1
ATOM 666 C CA . VAL A 1 83 ? -16.906 -4.711 18.649 1.00 96.69 83 VAL A CA 1
ATOM 667 C C . VAL A 1 83 ? -17.992 -3.692 18.989 1.00 96.69 83 VAL A C 1
ATOM 669 O O . VAL A 1 83 ? -18.291 -3.488 20.163 1.00 96.69 83 VAL A O 1
ATOM 672 N N . GLY A 1 84 ? -18.610 -3.075 17.979 1.00 96.19 84 GLY A N 1
ATOM 673 C CA . GLY A 1 84 ? -19.689 -2.111 18.174 1.00 96.19 84 GLY A CA 1
ATOM 674 C C . GLY A 1 84 ? -20.879 -2.716 18.916 1.00 96.19 84 GLY A C 1
ATOM 675 O O . GLY A 1 84 ? -21.342 -2.127 19.891 1.00 96.19 84 GLY A O 1
ATOM 676 N N . ILE A 1 85 ? -21.327 -3.909 18.508 1.00 97.00 85 ILE A N 1
ATOM 677 C CA . ILE A 1 85 ? -22.418 -4.633 19.178 1.00 97.00 85 ILE A CA 1
ATOM 678 C C . ILE A 1 85 ? -22.009 -5.036 20.599 1.00 97.00 85 ILE A C 1
ATOM 680 O O . ILE A 1 85 ? -22.758 -4.786 21.540 1.00 97.00 85 ILE A O 1
ATOM 684 N N . THR A 1 86 ? -20.805 -5.583 20.790 1.00 95.44 86 THR A N 1
ATOM 685 C CA . THR A 1 86 ? -20.317 -5.981 22.120 1.00 95.44 86 THR A CA 1
ATOM 686 C C . THR A 1 86 ? -20.263 -4.804 23.094 1.00 95.44 86 THR A C 1
ATOM 688 O O . THR A 1 86 ? -20.586 -4.972 24.265 1.00 95.44 86 THR A O 1
ATOM 691 N N . ILE A 1 87 ? -19.901 -3.600 22.641 1.00 95.38 87 ILE A N 1
ATOM 692 C CA . ILE A 1 87 ? -19.866 -2.410 23.505 1.00 95.38 87 ILE A CA 1
ATOM 693 C C . ILE A 1 87 ? -21.269 -2.034 24.000 1.00 95.38 87 ILE A C 1
ATOM 695 O O . ILE A 1 87 ? -21.429 -1.714 25.178 1.00 95.38 87 ILE A O 1
ATOM 699 N N . VAL A 1 88 ? -22.276 -2.051 23.121 1.00 94.19 88 VAL A N 1
ATOM 700 C CA . VAL A 1 88 ? -23.634 -1.581 23.454 1.00 94.19 88 VAL A CA 1
ATOM 701 C C . VAL A 1 88 ? -24.514 -2.639 24.115 1.00 94.19 88 VAL A C 1
ATOM 703 O O . VAL A 1 88 ? -25.475 -2.271 24.785 1.00 94.19 88 VAL A O 1
ATOM 706 N N . ASP A 1 89 ? -24.205 -3.920 23.936 1.00 93.00 89 ASP A N 1
ATOM 707 C CA . ASP A 1 89 ? -24.936 -5.028 24.552 1.00 93.00 89 ASP A CA 1
ATOM 708 C C . ASP A 1 89 ? -24.208 -5.490 25.820 1.00 93.00 89 ASP A C 1
ATOM 710 O O . ASP A 1 89 ? -24.566 -5.131 26.945 1.00 93.00 89 ASP A O 1
ATOM 714 N N . ASP A 1 90 ? -23.085 -6.186 25.640 1.00 91.12 90 ASP A N 1
ATOM 715 C CA . ASP A 1 90 ? -22.323 -6.757 26.742 1.00 91.12 90 ASP A CA 1
ATOM 716 C C . ASP A 1 90 ? -21.575 -5.727 27.588 1.00 91.12 90 ASP A C 1
ATOM 718 O O . ASP A 1 90 ? -21.400 -5.952 28.782 1.00 91.12 90 ASP A O 1
ATOM 722 N N . GLY A 1 91 ? -21.110 -4.625 27.006 1.00 87.81 91 GLY A N 1
ATOM 723 C CA . GLY A 1 91 ? -20.355 -3.584 27.705 1.00 87.81 91 GLY A CA 1
ATOM 724 C C . GLY A 1 91 ? -21.227 -2.518 28.369 1.00 87.81 91 GLY A C 1
ATOM 725 O O . GLY A 1 91 ? -20.731 -1.731 29.179 1.00 87.81 91 GLY A O 1
ATOM 726 N N . CYS A 1 92 ? -22.525 -2.471 28.062 1.00 90.31 92 CYS A N 1
ATOM 727 C CA . CYS A 1 92 ? -23.386 -1.382 28.504 1.00 90.31 92 CYS A CA 1
ATOM 728 C C . CYS A 1 92 ? -23.599 -1.415 30.019 1.00 90.31 92 CYS A C 1
ATOM 730 O O . CYS A 1 92 ? -24.086 -2.396 30.580 1.00 90.31 92 CYS A O 1
ATOM 732 N N . ASN A 1 93 ? -23.224 -0.323 30.694 1.00 88.00 93 ASN A N 1
ATOM 733 C CA . ASN A 1 93 ? -23.298 -0.167 32.151 1.00 88.00 93 ASN A CA 1
ATOM 734 C C . ASN A 1 93 ? -22.589 -1.273 32.964 1.00 88.00 93 ASN A C 1
ATOM 736 O O . ASN A 1 93 ? -22.796 -1.368 34.176 1.00 88.00 93 ASN A O 1
ATOM 740 N N . LYS A 1 94 ? -21.718 -2.082 32.344 1.00 89.25 94 LYS A N 1
ATOM 741 C CA . LYS A 1 94 ? -20.886 -3.069 33.044 1.00 89.25 94 LYS A CA 1
ATOM 742 C C . LYS A 1 94 ? -19.547 -2.434 33.411 1.00 89.25 94 LYS A C 1
ATOM 744 O O . LYS A 1 94 ? -18.573 -2.509 32.668 1.00 89.25 94 LYS A O 1
ATOM 749 N N . ILE A 1 95 ? -19.514 -1.779 34.567 1.00 89.88 95 ILE A N 1
ATOM 750 C CA . ILE A 1 95 ? -18.310 -1.133 35.103 1.00 89.88 95 ILE A CA 1
ATOM 751 C C . ILE A 1 95 ? -17.614 -2.119 36.056 1.00 89.88 95 ILE A C 1
ATOM 753 O O . ILE A 1 95 ? -18.296 -2.730 36.885 1.00 89.88 95 ILE A O 1
ATOM 757 N N . PRO A 1 96 ? -16.283 -2.304 35.971 1.00 92.38 96 PRO A N 1
ATOM 758 C CA . PRO A 1 96 ? -15.559 -3.109 36.949 1.00 92.38 96 PRO A CA 1
ATOM 759 C C . PRO A 1 96 ? -15.679 -2.504 38.355 1.00 92.38 96 PRO A C 1
ATOM 761 O O . PRO A 1 96 ? -15.877 -1.300 38.521 1.00 92.38 96 PRO A O 1
ATOM 764 N N . ALA A 1 97 ? -15.550 -3.340 39.387 1.00 92.62 97 ALA A N 1
ATOM 765 C CA . ALA A 1 97 ? -15.600 -2.867 40.765 1.00 92.62 97 ALA A CA 1
ATOM 766 C C . ALA A 1 97 ? -14.496 -1.829 41.022 1.00 92.62 97 ALA A C 1
ATOM 768 O O . ALA A 1 97 ? -13.326 -2.060 40.716 1.00 92.62 97 ALA A O 1
ATOM 769 N N . LEU A 1 98 ? -14.876 -0.694 41.609 1.00 92.44 98 LEU A N 1
ATOM 770 C CA . LEU A 1 98 ? -13.936 0.354 41.991 1.00 92.44 98 LEU A CA 1
ATOM 771 C C . LEU A 1 98 ? -13.098 -0.130 43.178 1.00 92.44 98 LEU A C 1
ATOM 773 O O . LEU A 1 98 ? -13.602 -0.277 44.291 1.00 92.44 98 LEU A O 1
ATOM 777 N N . LEU A 1 99 ? -11.816 -0.372 42.926 1.00 94.62 99 LEU A N 1
ATOM 778 C CA . LEU A 1 99 ? -10.824 -0.756 43.922 1.00 94.62 99 LEU A CA 1
ATOM 779 C C . LEU A 1 99 ? -9.690 0.268 43.914 1.00 94.62 99 LEU A C 1
ATOM 781 O O . LEU A 1 99 ? -9.416 0.895 42.892 1.00 94.62 99 LEU A O 1
ATOM 785 N N . LYS A 1 100 ? -9.033 0.432 45.062 1.00 93.56 100 LYS A N 1
ATOM 786 C CA . LYS A 1 100 ? -7.780 1.186 45.134 1.00 93.56 100 LYS A CA 1
ATOM 787 C C . LYS A 1 100 ? -6.719 0.417 44.355 1.00 93.56 100 LYS A C 1
ATOM 789 O O . LYS A 1 100 ? -6.598 -0.795 44.538 1.00 93.56 100 LYS A O 1
ATOM 794 N N . ASP A 1 101 ? -5.993 1.103 43.487 1.00 89.81 101 ASP A N 1
ATOM 795 C CA . ASP A 1 101 ? -4.911 0.491 42.730 1.00 89.81 101 ASP A CA 1
ATOM 796 C C . ASP A 1 101 ? -3.676 0.247 43.618 1.00 89.81 101 ASP A C 1
ATOM 798 O O . ASP A 1 101 ? -3.611 0.684 44.771 1.00 89.81 101 ASP A O 1
ATOM 802 N N . VAL A 1 102 ? -2.697 -0.482 43.079 1.00 88.94 102 VAL A N 1
ATOM 803 C CA . VAL A 1 102 ? -1.474 -0.883 43.796 1.00 88.94 102 VAL A CA 1
ATOM 804 C C . VAL A 1 102 ? -0.653 0.325 44.264 1.00 88.94 102 VAL A C 1
ATOM 806 O O . VAL A 1 102 ? 0.008 0.235 45.293 1.00 88.94 102 VAL A O 1
ATOM 809 N N . PHE A 1 103 ? -0.754 1.465 43.578 1.00 89.50 103 PHE A N 1
ATOM 810 C CA . PHE A 1 103 ? 0.018 2.675 43.852 1.00 89.50 103 PHE A CA 1
ATOM 811 C C . PHE A 1 103 ? -0.782 3.748 44.605 1.00 89.50 103 PHE A C 1
ATOM 813 O O . PHE A 1 103 ? -0.312 4.871 44.768 1.00 89.50 103 PHE A O 1
ATOM 820 N N . TRP A 1 104 ? -1.975 3.423 45.120 1.00 87.62 104 TRP A N 1
ATOM 821 C CA . TRP A 1 104 ? -2.902 4.392 45.726 1.00 87.62 104 TRP A CA 1
ATOM 822 C C . TRP A 1 104 ? -2.302 5.241 46.867 1.00 87.62 104 TRP A C 1
ATOM 824 O O . TRP A 1 104 ? -2.775 6.343 47.149 1.00 87.62 104 TRP A O 1
ATOM 834 N N . SER A 1 105 ? -1.295 4.723 47.575 1.00 87.62 105 SER A N 1
ATOM 835 C CA . SER A 1 105 ? -0.632 5.396 48.703 1.00 87.62 105 SER A CA 1
ATOM 836 C C . SER A 1 105 ? 0.776 5.907 48.387 1.00 87.62 105 SER A C 1
ATOM 838 O O . SER A 1 105 ? 1.430 6.441 49.283 1.00 87.62 105 SER A O 1
ATOM 840 N N . GLU A 1 106 ? 1.248 5.756 47.150 1.00 86.06 106 GLU A N 1
ATOM 841 C CA . GLU A 1 106 ? 2.610 6.105 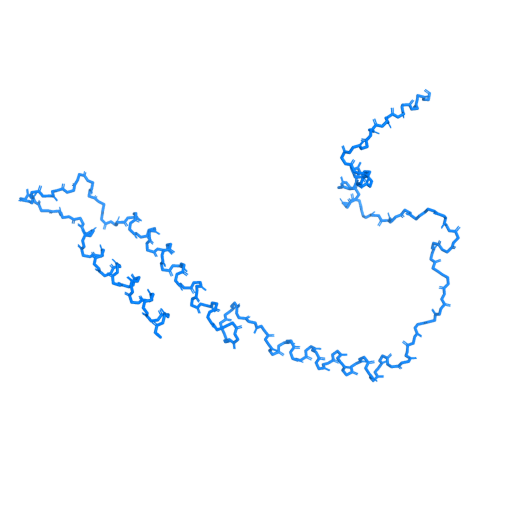46.748 1.00 86.06 106 GLU A CA 1
ATOM 842 C C . GLU A 1 106 ? 2.663 7.480 46.067 1.00 86.06 106 GLU A C 1
ATOM 844 O O . GLU A 1 106 ? 1.872 7.795 45.182 1.00 86.06 106 GLU A O 1
ATOM 849 N N . THR A 1 107 ? 3.618 8.320 46.479 1.00 79.69 107 THR A N 1
ATOM 850 C CA . THR A 1 107 ? 3.816 9.665 45.904 1.00 79.69 107 THR A CA 1
ATOM 851 C C . THR A 1 107 ? 4.667 9.635 44.630 1.00 79.69 107 THR A C 1
ATOM 853 O O . THR A 1 107 ? 4.571 10.536 43.799 1.00 79.69 107 THR A O 1
ATOM 856 N N . GLN A 1 108 ? 5.520 8.618 44.474 1.00 77.75 108 GLN A N 1
ATOM 857 C CA . GLN A 1 108 ? 6.355 8.411 43.293 1.00 77.75 108 GLN A CA 1
ATOM 858 C C . GLN A 1 108 ? 6.152 6.986 42.790 1.00 77.75 108 GLN A C 1
ATOM 860 O O . GLN A 1 108 ? 6.401 6.040 43.527 1.00 77.75 108 GLN A O 1
ATOM 865 N N . ILE A 1 109 ? 5.697 6.859 41.545 1.00 78.81 109 ILE A N 1
ATOM 866 C CA . ILE A 1 109 ? 5.441 5.573 40.897 1.00 78.81 109 ILE A CA 1
ATOM 867 C C . ILE A 1 109 ? 6.653 5.235 40.039 1.00 78.81 109 ILE A C 1
ATOM 869 O O . ILE A 1 109 ? 6.937 5.938 39.066 1.00 78.81 109 ILE A O 1
ATOM 873 N N . GLU A 1 110 ? 7.344 4.153 40.379 1.00 75.12 110 GLU A N 1
ATOM 874 C CA . GLU A 1 110 ? 8.387 3.583 39.533 1.00 75.12 110 GLU A CA 1
ATOM 875 C C . GLU A 1 110 ? 7.798 2.411 38.732 1.00 75.12 110 GLU A C 1
ATOM 877 O O . GLU A 1 110 ? 7.475 1.369 39.309 1.00 75.12 110 GLU A O 1
ATOM 882 N N . PRO A 1 111 ? 7.597 2.561 37.409 1.00 75.19 111 PRO A N 1
ATOM 883 C CA . PRO A 1 111 ? 7.101 1.469 36.585 1.00 75.19 111 PRO A CA 1
ATOM 884 C C . PRO A 1 111 ? 8.058 0.274 36.627 1.00 75.19 111 PRO A C 1
ATOM 886 O O . PRO A 1 111 ? 9.278 0.413 36.536 1.00 75.19 111 PRO A O 1
ATOM 889 N N . LEU A 1 112 ? 7.486 -0.921 36.759 1.00 81.62 112 LEU A N 1
ATOM 890 C CA . LEU A 1 112 ? 8.242 -2.165 36.744 1.00 81.62 112 LEU A CA 1
ATOM 891 C C . LEU A 1 112 ? 8.615 -2.518 35.305 1.00 81.62 112 LEU A C 1
ATOM 893 O O . LEU A 1 112 ? 7.748 -2.653 34.441 1.00 81.62 112 LEU A O 1
ATOM 897 N N . TYR A 1 113 ? 9.904 -2.735 35.070 1.00 82.06 113 TYR A N 1
ATOM 898 C CA . TYR A 1 113 ? 10.426 -3.142 33.773 1.00 82.06 113 TYR A CA 1
ATOM 899 C C . TYR A 1 113 ? 10.912 -4.587 33.809 1.00 82.06 113 TYR A C 1
ATOM 901 O O . TYR A 1 113 ? 11.481 -5.054 34.798 1.00 82.06 113 TYR A O 1
ATOM 909 N N . SER A 1 114 ? 10.745 -5.298 32.692 1.00 88.06 114 SER A N 1
ATOM 910 C CA . SER A 1 114 ? 11.489 -6.538 32.476 1.00 88.06 114 SER A CA 1
ATOM 911 C C . SER A 1 114 ? 12.992 -6.238 32.396 1.00 88.06 114 SER A C 1
ATOM 913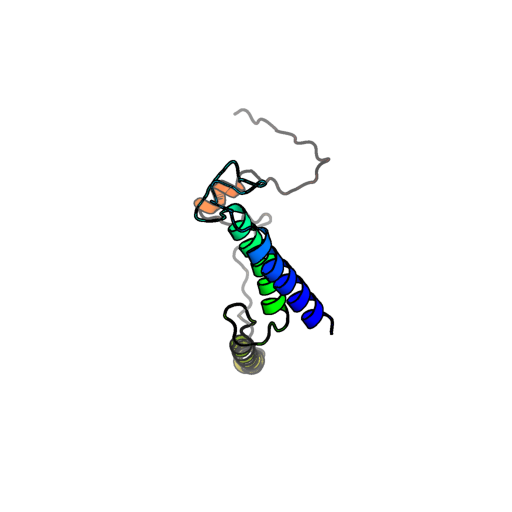 O O . SER A 1 114 ? 13.399 -5.138 32.014 1.00 88.06 114 SER A O 1
ATOM 915 N N . ALA A 1 115 ? 13.840 -7.223 32.711 1.00 84.69 115 ALA A N 1
ATOM 916 C CA . ALA A 1 115 ? 15.295 -7.048 32.672 1.00 84.69 115 ALA A CA 1
ATOM 917 C C . ALA A 1 115 ? 15.824 -6.623 31.286 1.00 84.69 115 ALA A C 1
ATOM 919 O O . ALA A 1 115 ? 16.855 -5.957 31.203 1.00 84.69 115 ALA A O 1
ATOM 920 N N . GLU A 1 116 ? 15.132 -6.994 30.204 1.00 86.44 116 GLU A N 1
ATOM 921 C CA . GLU A 1 116 ? 15.461 -6.569 28.838 1.00 86.44 116 GLU A CA 1
ATOM 922 C C . GLU A 1 116 ? 15.099 -5.099 28.589 1.00 86.44 116 GLU A C 1
ATOM 924 O O . GLU A 1 116 ? 15.930 -4.356 28.069 1.00 86.44 116 GLU A O 1
ATOM 929 N N . SER A 1 117 ? 13.916 -4.653 29.029 1.00 82.88 117 SER A N 1
ATOM 930 C CA . SER A 1 117 ? 13.460 -3.261 28.861 1.00 82.88 117 SER A CA 1
ATOM 931 C C . SER A 1 117 ? 14.283 -2.287 29.717 1.00 82.88 117 SER A C 1
ATOM 933 O O . SER A 1 117 ? 14.726 -1.246 29.236 1.00 82.88 117 SER A O 1
ATOM 935 N N . ALA A 1 118 ? 14.624 -2.687 30.950 1.00 79.00 118 ALA A N 1
ATOM 936 C CA . ALA A 1 118 ? 15.407 -1.874 31.886 1.00 79.00 118 ALA A CA 1
ATOM 937 C C . ALA A 1 118 ? 16.822 -1.532 31.376 1.00 79.00 118 ALA A C 1
ATOM 939 O O . ALA A 1 118 ? 17.385 -0.494 31.730 1.00 79.00 118 ALA A O 1
ATOM 940 N N . ARG A 1 119 ? 17.412 -2.385 30.522 1.00 75.31 119 ARG A N 1
ATOM 941 C CA . ARG A 1 119 ? 18.723 -2.123 29.899 1.00 75.31 119 ARG A CA 1
ATOM 942 C C . ARG A 1 119 ? 18.684 -0.942 28.924 1.00 75.31 119 ARG A C 1
ATOM 944 O O . ARG A 1 119 ? 19.713 -0.291 28.752 1.00 75.31 119 ARG A O 1
ATOM 951 N N . GLY A 1 120 ? 17.535 -0.674 28.297 1.00 66.56 120 GLY A N 1
ATOM 952 C CA . GLY A 1 120 ? 17.328 0.480 27.415 1.00 66.56 120 GLY A CA 1
ATOM 953 C C . GLY A 1 120 ? 16.991 1.768 28.174 1.00 66.56 120 GLY A C 1
ATOM 954 O O . GLY A 1 120 ? 17.418 2.847 27.768 1.00 66.56 120 GLY A O 1
ATOM 955 N N . GLU A 1 121 ? 16.287 1.648 29.303 1.00 61.53 121 GLU A N 1
ATOM 956 C CA . GLU A 1 121 ? 15.771 2.778 30.090 1.00 61.53 121 GLU A CA 1
ATOM 957 C C . GLU A 1 121 ? 16.844 3.537 30.887 1.00 61.53 121 GLU A C 1
ATOM 959 O O . GLU A 1 121 ? 16.709 4.740 31.101 1.00 61.53 121 GLU A O 1
ATOM 964 N N . TYR A 1 122 ? 17.931 2.867 31.307 1.00 54.94 122 TYR A N 1
ATOM 965 C CA . TYR A 1 122 ? 18.929 3.389 32.267 1.00 54.94 122 TYR A CA 1
ATOM 966 C C . TYR A 1 122 ? 19.641 4.695 31.838 1.00 54.94 122 TYR A C 1
ATOM 968 O O . TYR A 1 122 ? 20.498 5.206 32.557 1.00 54.94 122 TYR A O 1
ATOM 976 N N . ARG A 1 123 ? 19.335 5.240 30.653 1.00 52.12 123 ARG A N 1
ATOM 977 C CA . ARG A 1 123 ? 19.940 6.462 30.103 1.00 52.12 123 ARG A CA 1
ATOM 978 C C . ARG A 1 123 ? 18.977 7.606 29.812 1.00 52.12 123 ARG A C 1
ATOM 980 O O . ARG A 1 123 ? 19.446 8.666 29.405 1.00 52.12 123 ARG A O 1
ATOM 987 N N . LEU A 1 124 ? 17.679 7.443 30.040 1.00 56.16 124 LEU A N 1
ATOM 988 C CA . LEU A 1 124 ? 16.716 8.529 29.878 1.00 56.16 124 LEU A CA 1
ATOM 989 C C . LEU A 1 124 ? 16.286 9.038 31.254 1.00 56.16 124 LEU A C 1
ATOM 991 O O . LEU A 1 124 ? 15.227 8.696 31.766 1.00 56.16 124 LEU A O 1
ATOM 995 N N . SER A 1 125 ? 17.095 9.924 31.847 1.00 62.75 125 SER A N 1
ATOM 996 C CA . SER A 1 125 ? 16.500 10.961 32.698 1.00 62.75 125 SER A CA 1
ATOM 997 C C . SER A 1 125 ? 15.428 11.646 31.848 1.00 62.75 125 SER A C 1
ATOM 999 O O . SER A 1 125 ? 15.714 11.971 30.693 1.00 62.75 125 SER A O 1
ATOM 1001 N N . GLY A 1 126 ? 14.198 11.773 32.366 1.00 68.56 126 GLY A N 1
ATOM 1002 C CA . GLY A 1 126 ? 13.063 12.307 31.602 1.00 68.56 126 GLY A CA 1
ATOM 1003 C C . GLY A 1 126 ? 13.479 13.530 30.786 1.00 68.56 126 GLY A C 1
ATOM 1004 O O . GLY A 1 126 ? 14.247 14.350 31.276 1.00 68.56 126 GLY A O 1
ATOM 1005 N N . LEU A 1 127 ? 13.056 13.621 29.522 1.00 72.62 127 LEU A N 1
ATOM 1006 C CA . LEU A 1 127 ? 13.551 14.647 28.607 1.00 72.62 127 LEU A CA 1
ATOM 1007 C C . LEU A 1 127 ? 13.194 16.045 29.137 1.00 72.62 127 LEU A C 1
ATOM 1009 O O . LEU A 1 127 ? 12.067 16.510 29.001 1.00 72.62 127 LEU A O 1
ATOM 1013 N N . THR A 1 128 ? 14.158 16.712 29.759 1.00 75.81 128 THR A N 1
ATOM 1014 C CA . THR A 1 128 ? 13.915 17.948 30.503 1.00 75.81 128 THR A CA 1
ATOM 1015 C C . THR A 1 128 ? 14.258 19.226 29.723 1.00 75.81 128 THR A C 1
ATOM 1017 O O . THR A 1 128 ? 14.103 20.337 30.231 1.00 75.81 128 THR A O 1
ATOM 1020 N N . GLY A 1 129 ? 14.639 19.084 28.450 1.00 79.38 129 GLY A N 1
ATOM 1021 C CA . GLY A 1 129 ? 14.889 20.183 27.513 1.00 79.38 129 GLY A CA 1
ATOM 1022 C C . GLY A 1 129 ? 16.376 20.423 27.233 1.00 79.38 129 GLY A C 1
ATOM 1023 O O . GLY A 1 129 ? 17.233 20.185 28.078 1.00 79.38 129 GLY A O 1
ATOM 1024 N N . SER A 1 130 ? 16.692 20.923 26.034 1.00 80.88 130 SER A N 1
ATOM 1025 C CA . SER A 1 130 ? 18.078 21.086 25.555 1.00 80.88 130 SER A CA 1
ATOM 1026 C C . SER A 1 130 ? 18.885 22.155 26.299 1.00 80.88 130 SER A C 1
ATOM 1028 O O . SER A 1 130 ? 20.107 22.172 26.204 1.00 80.88 130 SER A O 1
ATOM 1030 N N . THR A 1 131 ? 18.216 23.062 27.014 1.00 78.56 131 THR A N 1
ATOM 1031 C CA . THR A 1 131 ? 18.843 24.136 27.800 1.00 78.56 131 THR A CA 1
ATOM 1032 C C . THR A 1 131 ? 19.018 23.780 29.275 1.00 78.56 131 THR A C 1
ATOM 1034 O O . THR A 1 131 ? 19.472 24.628 30.040 1.00 78.56 131 THR A O 1
ATOM 1037 N N . GLN A 1 132 ? 18.636 22.574 29.712 1.00 76.00 132 GLN A N 1
ATOM 1038 C CA . GLN A 1 132 ? 18.881 22.173 31.092 1.00 76.00 132 GLN A CA 1
ATOM 1039 C C . GLN A 1 132 ? 20.342 21.796 31.319 1.00 76.00 132 GLN A C 1
ATOM 1041 O O . GLN A 1 132 ? 20.919 20.963 30.623 1.00 76.00 132 GLN A O 1
ATOM 1046 N N . THR A 1 133 ? 20.929 22.401 32.346 1.00 69.75 133 THR A N 1
ATOM 1047 C CA . THR A 1 133 ? 22.265 22.059 32.827 1.00 69.75 133 THR A CA 1
ATOM 1048 C C . THR A 1 133 ? 22.221 20.719 33.556 1.00 69.75 133 THR A C 1
ATOM 1050 O O . THR A 1 133 ? 21.539 20.583 34.572 1.00 69.75 133 THR A O 1
ATOM 1053 N N . PHE A 1 134 ? 22.977 19.736 33.070 1.00 63.00 134 PHE A N 1
ATOM 1054 C CA . PHE A 1 134 ? 23.145 18.452 33.746 1.00 63.00 134 PHE A CA 1
ATOM 1055 C C . PHE A 1 134 ? 24.058 18.628 34.969 1.00 63.00 134 PHE A C 1
ATOM 1057 O O . PHE A 1 134 ? 25.254 18.876 34.819 1.00 63.00 134 PHE A O 1
ATOM 1064 N N . SER A 1 135 ? 23.502 18.528 36.180 1.00 60.88 135 SER A N 1
ATOM 1065 C CA . SER A 1 135 ? 24.285 18.541 37.420 1.00 60.88 135 SER A CA 1
ATOM 1066 C C . SER A 1 135 ? 24.445 17.117 37.943 1.00 60.88 135 SER A C 1
ATOM 1068 O O . SER A 1 135 ? 23.477 16.485 38.365 1.00 60.88 135 SER A O 1
ATOM 1070 N N . MET A 1 136 ? 25.673 16.603 37.897 1.00 54.09 136 MET A N 1
ATOM 1071 C CA . MET A 1 136 ? 26.021 15.272 38.385 1.00 54.09 136 MET A CA 1
ATOM 1072 C C . MET A 1 136 ? 26.558 15.400 39.814 1.00 54.09 136 MET A C 1
ATOM 1074 O O . MET A 1 136 ? 27.728 15.716 40.021 1.00 54.09 136 MET A O 1
ATOM 1078 N N . ASN A 1 137 ? 25.699 15.190 40.813 1.00 39.97 137 ASN A N 1
ATOM 1079 C CA . ASN A 1 137 ? 26.131 15.146 42.210 1.00 39.97 137 ASN A CA 1
ATOM 1080 C C . ASN A 1 137 ? 26.805 13.795 42.491 1.00 39.97 137 ASN A C 1
ATOM 1082 O O . ASN A 1 137 ? 26.136 12.768 42.591 1.00 39.97 137 ASN A O 1
ATOM 1086 N N . PHE A 1 138 ? 28.134 13.797 42.617 1.00 38.19 138 PHE A N 1
ATOM 1087 C CA . PHE A 1 138 ? 28.883 12.664 43.159 1.00 38.19 138 PHE A CA 1
ATOM 1088 C C . PHE A 1 138 ? 28.634 12.585 44.669 1.00 38.19 138 PHE A C 1
ATOM 1090 O O . PHE A 1 138 ? 29.150 13.399 45.433 1.00 38.19 138 PHE A O 1
ATOM 1097 N N . VAL A 1 139 ? 27.852 11.598 45.101 1.00 41.06 139 VAL A N 1
ATOM 1098 C CA . VAL A 1 139 ? 27.835 11.168 46.501 1.00 41.06 139 VAL A CA 1
ATOM 1099 C C . VAL A 1 139 ? 28.984 10.173 46.666 1.00 41.06 139 VAL A C 1
ATOM 1101 O O . VAL A 1 139 ? 28.881 9.026 46.237 1.00 41.06 139 VAL A O 1
ATOM 1104 N N . PHE A 1 140 ? 30.107 10.634 47.220 1.00 36.16 140 PHE A N 1
ATOM 1105 C CA . PHE A 1 140 ? 31.141 9.744 47.746 1.00 36.16 140 PHE A CA 1
ATOM 1106 C C . PHE A 1 140 ? 30.653 9.209 49.099 1.00 36.16 140 PHE A C 1
ATOM 1108 O O . PHE A 1 140 ? 30.348 10.003 49.990 1.00 36.16 140 PHE A O 1
ATOM 1115 N N . TYR A 1 141 ? 30.537 7.884 49.209 1.00 40.97 141 TYR A N 1
ATOM 1116 C CA . TYR A 1 141 ? 30.457 7.183 50.493 1.00 40.97 141 TYR A CA 1
ATOM 1117 C C . TYR A 1 141 ? 31.835 7.129 51.154 1.00 40.97 141 TYR A C 1
ATOM 1119 O O . TYR A 1 141 ? 32.832 6.993 50.406 1.00 40.97 141 TYR A O 1
#

Mean predicted aligned error: 12.37 Å

Organism: Wuchereria bancrofti (NCBI:txid6293)

pLDDT: mean 82.39, std 14.6, range [36.16, 97.75]